Protein AF-A0A072NQI8-F1 (afdb_monomer_lite)

pLDDT: mean 81.44, std 17.11, range [42.38, 97.38]

Radius of gyration: 20.58 Å; chains: 1; bounding box: 38×32×71 Å

Sequence (123 aa):
MDPAQYLALRVPPSALGMSEGEHAGLVDALLDEAATLSESETAQRWWALGELHHLEYLRLRHELSAGSGAEGSFSRSEISARMAAAKDDRDTARAEFTRLTTPTPQPSKATRGSGSVGIVFEG

Structure (mmCIF, N/CA/C/O backbone):
data_AF-A0A072NQI8-F1
#
_entry.id   AF-A0A072NQI8-F1
#
loop_
_atom_site.group_PDB
_atom_site.id
_atom_site.type_symbol
_atom_site.label_atom_id
_atom_site.label_alt_id
_atom_site.label_comp_id
_atom_site.label_asym_id
_atom_site.label_entity_id
_atom_site.label_seq_id
_atom_site.pdbx_PDB_ins_code
_atom_site.Cartn_x
_atom_site.Cartn_y
_atom_site.Cartn_z
_atom_site.occupancy
_atom_site.B_iso_or_equiv
_atom_site.auth_seq_id
_atom_site.auth_comp_id
_atom_site.auth_asym_id
_atom_site.auth_atom_id
_atom_site.pdbx_PDB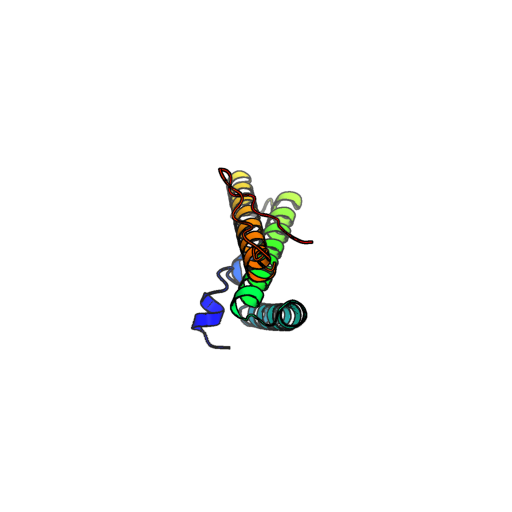_model_num
ATOM 1 N N . MET A 1 1 ? -16.670 -4.783 -4.389 1.00 64.44 1 MET A N 1
ATOM 2 C CA . MET A 1 1 ? -16.094 -3.505 -3.923 1.00 64.44 1 MET A CA 1
ATOM 3 C C . MET A 1 1 ? -16.584 -2.371 -4.807 1.00 64.44 1 MET A C 1
ATOM 5 O O . MET A 1 1 ? -16.799 -2.617 -5.987 1.00 64.44 1 MET A O 1
ATOM 9 N N . ASP A 1 2 ? -16.778 -1.166 -4.274 1.00 76.06 2 ASP A N 1
ATOM 10 C CA . ASP A 1 2 ? -17.105 0.011 -5.096 1.00 76.06 2 ASP A CA 1
ATOM 11 C C . ASP A 1 2 ? -15.844 0.494 -5.861 1.00 76.06 2 ASP A C 1
ATOM 13 O O . ASP A 1 2 ? -14.768 0.540 -5.258 1.00 76.06 2 ASP A O 1
ATOM 17 N N . PRO A 1 3 ? -15.927 0.875 -7.151 1.00 70.12 3 PRO A N 1
ATOM 18 C CA . PRO A 1 3 ? -14.808 1.460 -7.900 1.00 70.12 3 PRO A CA 1
ATOM 19 C C . PRO A 1 3 ? -14.098 2.631 -7.196 1.00 70.12 3 PRO A C 1
ATOM 21 O O . PRO A 1 3 ? -12.878 2.753 -7.277 1.00 70.12 3 PRO A O 1
ATOM 24 N N . ALA A 1 4 ? -14.826 3.476 -6.463 1.00 75.25 4 ALA A N 1
ATOM 25 C CA . ALA A 1 4 ? -14.256 4.572 -5.681 1.00 75.25 4 ALA A CA 1
ATOM 26 C C . ALA A 1 4 ? -13.409 4.071 -4.499 1.00 75.25 4 ALA A C 1
ATOM 28 O O . ALA A 1 4 ? -12.419 4.704 -4.136 1.00 75.25 4 ALA A O 1
ATOM 29 N N . GLN A 1 5 ? -13.769 2.922 -3.918 1.00 68.69 5 GLN A N 1
ATOM 30 C CA . GLN A 1 5 ? -12.981 2.273 -2.866 1.00 68.6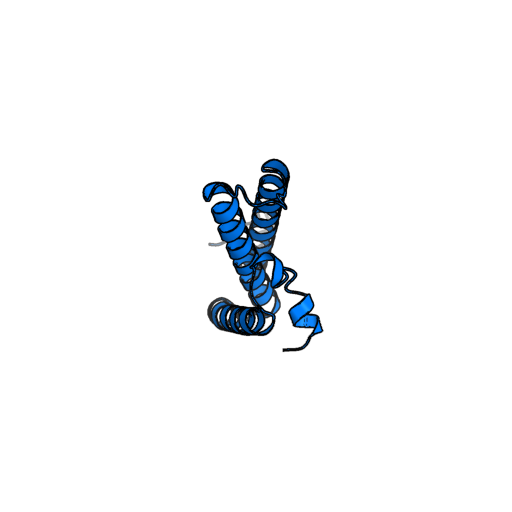9 5 GLN A CA 1
ATOM 31 C C . GLN A 1 5 ? -11.711 1.636 -3.438 1.00 68.69 5 GLN A C 1
ATOM 33 O O . GLN A 1 5 ? -10.666 1.700 -2.799 1.00 68.69 5 GLN A O 1
ATOM 38 N N . TYR A 1 6 ? -11.771 1.113 -4.664 1.00 68.94 6 TYR A N 1
ATOM 39 C CA . TYR A 1 6 ? -10.588 0.657 -5.399 1.00 68.94 6 TYR A CA 1
ATOM 40 C C . TYR A 1 6 ? -9.621 1.800 -5.696 1.00 68.94 6 TYR A C 1
ATOM 42 O O . TYR A 1 6 ? -8.431 1.694 -5.432 1.00 68.94 6 TYR A O 1
ATOM 50 N N . LEU A 1 7 ? -10.139 2.931 -6.177 1.00 67.81 7 LEU A N 1
ATOM 51 C CA . LEU A 1 7 ? -9.337 4.130 -6.434 1.00 67.81 7 LEU A CA 1
ATOM 52 C C . LEU A 1 7 ? -8.709 4.716 -5.161 1.00 67.81 7 LEU A C 1
ATOM 54 O O . LEU A 1 7 ? -7.713 5.438 -5.237 1.00 67.81 7 LEU A O 1
ATOM 58 N N . ALA A 1 8 ? -9.277 4.426 -3.987 1.00 70.25 8 ALA A N 1
ATOM 59 C CA . ALA A 1 8 ? -8.684 4.816 -2.713 1.00 70.25 8 ALA A CA 1
ATOM 60 C C . ALA A 1 8 ? -7.396 4.029 -2.399 1.00 70.25 8 ALA A C 1
ATOM 62 O O . ALA A 1 8 ? -6.553 4.536 -1.658 1.00 70.25 8 ALA A O 1
ATOM 63 N N . LEU A 1 9 ? -7.203 2.846 -2.995 1.00 76.06 9 LEU A N 1
ATOM 64 C CA . LEU A 1 9 ? -5.952 2.089 -2.956 1.00 76.06 9 LEU A CA 1
ATOM 65 C C . LEU A 1 9 ? -5.045 2.580 -4.089 1.00 76.06 9 LEU A C 1
ATOM 67 O O . LEU A 1 9 ? -5.036 2.066 -5.200 1.00 76.06 9 LEU A O 1
ATOM 71 N N . ARG A 1 10 ? -4.324 3.665 -3.807 1.00 73.00 10 ARG A N 1
ATOM 72 C CA . ARG A 1 10 ? -3.693 4.540 -4.808 1.00 73.00 10 ARG A CA 1
ATOM 73 C C . ARG A 1 10 ? -2.491 3.967 -5.564 1.00 73.00 10 ARG A C 1
ATOM 75 O O . ARG A 1 10 ? -1.915 4.694 -6.371 1.00 73.00 10 ARG A O 1
ATOM 82 N N . VAL A 1 11 ? -2.098 2.718 -5.331 1.00 89.81 11 VAL A N 1
ATOM 83 C CA . VAL A 1 11 ? -1.010 2.087 -6.090 1.00 89.81 11 VAL A CA 1
ATOM 84 C C . VAL A 1 11 ? -1.590 1.554 -7.399 1.00 89.81 11 VAL A C 1
ATOM 86 O O . VAL A 1 11 ? -2.412 0.644 -7.360 1.00 89.81 11 VAL A O 1
ATOM 89 N N . PRO A 1 12 ? -1.221 2.106 -8.567 1.00 89.75 12 PRO A N 1
ATOM 90 C CA . PRO A 1 12 ? -1.797 1.652 -9.822 1.00 89.75 12 PRO A CA 1
ATOM 91 C C . PRO A 1 12 ? -1.229 0.281 -10.230 1.00 89.75 12 PRO A C 1
ATOM 93 O O . PRO A 1 12 ? -0.054 -0.001 -9.972 1.00 89.75 12 PRO A O 1
ATOM 96 N N . PRO A 1 13 ? -1.991 -0.537 -10.980 1.00 90.81 13 PRO A N 1
ATOM 97 C CA . PRO A 1 13 ? -1.535 -1.839 -11.481 1.00 90.81 13 PRO A CA 1
ATOM 98 C C . PRO A 1 13 ? -0.222 -1.742 -12.266 1.00 90.81 13 PRO A C 1
ATOM 100 O O . PRO A 1 13 ? 0.655 -2.594 -12.136 1.00 90.81 13 PRO A O 1
ATOM 103 N N . SER A 1 14 ? -0.034 -0.657 -13.023 1.00 89.56 14 SER A N 1
ATOM 104 C CA . SER A 1 14 ? 1.188 -0.391 -13.788 1.00 89.56 14 SER A CA 1
ATOM 105 C C . SER A 1 14 ? 2.428 -0.181 -12.914 1.00 89.56 14 SER A C 1
ATOM 107 O O . SER A 1 14 ? 3.523 -0.553 -13.333 1.00 89.56 14 SER A O 1
ATOM 109 N N . ALA A 1 15 ? 2.279 0.351 -11.696 1.00 88.62 15 ALA A N 1
ATOM 110 C CA . ALA A 1 15 ? 3.381 0.473 -10.742 1.00 88.62 15 ALA A CA 1
ATOM 111 C C . ALA A 1 15 ? 3.824 -0.890 -10.199 1.00 88.62 15 ALA A C 1
ATOM 113 O O . ALA A 1 15 ? 4.989 -1.060 -9.856 1.00 88.62 15 ALA A O 1
ATOM 114 N N . LEU A 1 16 ? 2.926 -1.877 -10.189 1.00 91.44 16 LEU A N 1
ATOM 115 C CA . LEU A 1 16 ? 3.235 -3.271 -9.864 1.00 91.44 16 LEU A CA 1
ATOM 116 C C . LEU A 1 16 ? 3.592 -4.093 -11.117 1.00 91.44 16 LEU A C 1
ATOM 118 O O . LEU A 1 16 ? 4.116 -5.202 -11.008 1.00 91.44 16 LEU A O 1
ATOM 122 N N . GLY A 1 17 ? 3.378 -3.522 -12.309 1.00 90.69 17 GLY A N 1
ATOM 123 C CA . GLY A 1 17 ? 3.388 -4.181 -13.619 1.00 90.69 17 GLY A CA 1
ATOM 124 C C . GLY A 1 17 ? 2.499 -5.413 -13.669 1.00 90.69 17 GLY A C 1
ATOM 125 O O . GLY A 1 17 ? 2.912 -6.457 -14.165 1.00 90.69 17 GLY A O 1
ATOM 126 N N . MET A 1 18 ? 1.297 -5.250 -13.131 1.00 92.44 18 MET A N 1
ATOM 127 C CA . MET A 1 18 ? 0.191 -6.193 -13.190 1.00 92.44 18 MET A CA 1
ATOM 128 C C . MET A 1 18 ? -0.843 -5.702 -14.205 1.00 92.44 18 MET A C 1
ATOM 130 O O . MET A 1 18 ? -0.926 -4.508 -14.505 1.00 92.44 18 MET A O 1
ATOM 134 N N . SER A 1 19 ? -1.654 -6.618 -14.723 1.00 93.44 19 SER A N 1
ATOM 135 C CA . SER A 1 19 ? -2.907 -6.262 -15.391 1.00 93.44 19 SER A CA 1
ATOM 136 C C . SER A 1 19 ? -3.958 -5.785 -14.379 1.00 93.44 19 SER A C 1
ATOM 138 O O . SER A 1 19 ? -3.862 -6.063 -13.184 1.00 93.44 19 SER A O 1
ATOM 140 N N . GLU A 1 20 ? -5.005 -5.109 -14.860 1.00 89.81 20 GLU A N 1
ATOM 141 C CA . GLU A 1 20 ? -6.143 -4.684 -14.025 1.00 89.81 20 GLU A CA 1
ATOM 142 C C . GLU A 1 20 ? -6.797 -5.864 -13.283 1.00 89.81 20 GLU A C 1
ATOM 144 O O . GLU A 1 20 ? -7.163 -5.742 -12.119 1.00 89.81 20 GLU A O 1
ATOM 149 N N . GLY A 1 21 ? -6.910 -7.030 -13.933 1.00 91.62 21 GLY A N 1
ATOM 150 C CA . GLY A 1 21 ? -7.517 -8.221 -13.331 1.00 91.62 21 GLY A CA 1
ATOM 151 C C . GLY A 1 21 ? -6.652 -8.861 -12.242 1.00 91.62 21 GLY A C 1
ATOM 152 O O . GLY A 1 21 ? -7.171 -9.254 -11.201 1.00 91.62 21 GLY A O 1
ATOM 153 N N . GLU A 1 22 ? -5.335 -8.936 -12.454 1.00 94.12 22 GLU A N 1
ATOM 154 C CA . GLU A 1 22 ? -4.392 -9.434 -11.440 1.00 94.12 22 GLU A CA 1
ATOM 155 C C . GLU A 1 22 ? -4.317 -8.493 -10.241 1.00 94.12 22 GLU A C 1
ATOM 157 O O . GLU A 1 22 ? -4.338 -8.943 -9.098 1.00 94.12 22 GLU A O 1
ATOM 162 N N . HIS A 1 23 ? -4.279 -7.187 -10.504 1.00 93.50 23 HIS A N 1
ATOM 163 C CA . HIS A 1 23 ? -4.321 -6.175 -9.461 1.00 93.50 23 HIS A CA 1
ATOM 164 C C . HIS A 1 23 ? -5.613 -6.259 -8.654 1.00 93.50 23 HIS A C 1
ATOM 166 O O . HIS A 1 23 ? -5.568 -6.173 -7.430 1.00 93.50 23 HIS A O 1
ATOM 172 N N . ALA A 1 24 ? -6.748 -6.495 -9.317 1.00 90.81 24 ALA A N 1
ATOM 173 C CA . ALA A 1 24 ? -8.005 -6.668 -8.616 1.00 90.81 24 ALA A CA 1
ATOM 174 C C . ALA A 1 24 ? -8.000 -7.910 -7.705 1.00 90.81 24 ALA A C 1
ATOM 176 O O . ALA A 1 24 ? -8.304 -7.833 -6.517 1.00 90.81 24 ALA A O 1
ATOM 177 N N . GLY A 1 25 ? -7.550 -9.054 -8.226 1.00 93.50 25 GLY A N 1
ATOM 178 C CA . GLY A 1 25 ? -7.413 -10.264 -7.412 1.00 93.50 25 GLY A CA 1
ATOM 179 C C . GLY A 1 25 ? -6.471 -10.083 -6.215 1.00 93.50 25 GLY A C 1
ATOM 180 O O . GLY A 1 25 ? -6.753 -10.584 -5.129 1.00 93.50 25 GLY A O 1
ATOM 181 N N . LEU A 1 26 ? -5.375 -9.337 -6.390 1.00 94.69 26 LEU A N 1
ATOM 182 C CA . LEU A 1 26 ? -4.446 -9.006 -5.310 1.00 94.69 26 LEU A CA 1
ATOM 183 C C . LEU A 1 26 ? -5.096 -8.123 -4.241 1.00 94.69 26 LEU A C 1
ATOM 185 O O . LEU A 1 26 ? -4.956 -8.403 -3.055 1.00 94.69 26 LEU A O 1
ATOM 189 N N . VAL A 1 27 ? -5.775 -7.051 -4.648 1.00 93.12 27 VAL A N 1
ATOM 190 C CA . VAL A 1 27 ? -6.437 -6.125 -3.721 1.00 93.12 27 V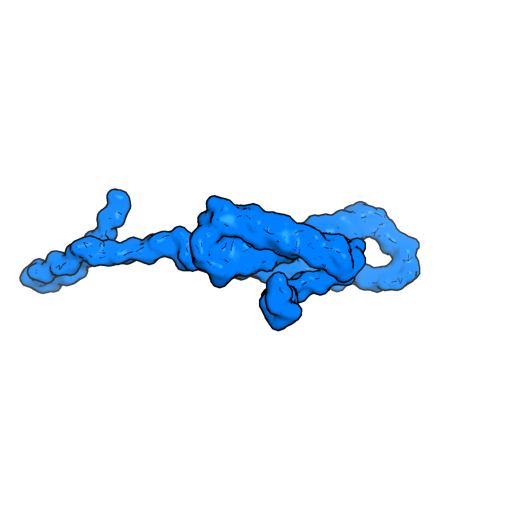AL A CA 1
ATOM 191 C C . VAL A 1 27 ? -7.490 -6.850 -2.888 1.00 93.12 27 VAL A C 1
ATOM 193 O O . VAL A 1 27 ? -7.527 -6.663 -1.672 1.00 93.12 27 VAL A O 1
ATOM 196 N N . ASP A 1 28 ? -8.302 -7.700 -3.519 1.00 93.50 28 ASP A N 1
ATOM 197 C CA . ASP A 1 28 ? -9.313 -8.489 -2.817 1.00 93.50 28 ASP A CA 1
ATOM 198 C C . ASP A 1 28 ? -8.650 -9.423 -1.786 1.00 93.50 28 ASP A C 1
ATOM 200 O O . ASP A 1 28 ? -9.041 -9.425 -0.620 1.00 93.50 28 ASP A O 1
ATOM 204 N N . ALA A 1 29 ? -7.571 -10.118 -2.166 1.00 95.44 29 ALA A N 1
ATOM 205 C CA . ALA A 1 29 ? -6.825 -10.989 -1.255 1.00 95.44 29 ALA A CA 1
ATOM 206 C C . ALA A 1 29 ? -6.195 -10.232 -0.070 1.00 95.44 29 ALA A C 1
ATOM 208 O O . ALA A 1 29 ? -6.239 -10.710 1.064 1.00 95.44 29 ALA A O 1
ATOM 209 N N . LEU A 1 30 ? -5.632 -9.043 -0.308 1.00 95.44 30 LEU A N 1
ATOM 210 C CA . LEU A 1 30 ? -5.066 -8.211 0.756 1.00 95.44 30 LEU A CA 1
ATOM 211 C C . LEU A 1 30 ? -6.144 -7.733 1.730 1.00 95.44 30 LEU A C 1
ATOM 213 O O . LEU A 1 30 ? -5.904 -7.661 2.930 1.00 95.44 30 LEU A O 1
ATOM 217 N N . LEU A 1 31 ? -7.336 -7.399 1.244 1.00 93.56 31 LEU A N 1
ATOM 218 C CA . LEU A 1 31 ? -8.425 -6.962 2.115 1.00 93.56 31 LEU A CA 1
ATOM 219 C C . LEU A 1 31 ? -9.030 -8.120 2.912 1.00 93.56 31 LEU A C 1
ATOM 221 O O . LEU A 1 31 ? -9.349 -7.926 4.086 1.00 93.56 31 LEU A O 1
ATOM 225 N N . ASP A 1 32 ? -9.106 -9.317 2.327 1.00 95.38 32 ASP A N 1
ATOM 226 C CA . ASP A 1 32 ? -9.473 -10.539 3.048 1.00 95.38 32 ASP A CA 1
ATOM 227 C C . ASP A 1 32 ? -8.474 -10.842 4.176 1.00 95.38 32 ASP A C 1
ATOM 229 O O . ASP A 1 32 ? -8.873 -11.140 5.303 1.00 95.38 32 ASP A O 1
ATOM 233 N N . GLU A 1 33 ? -7.171 -10.707 3.914 1.00 96.12 33 GLU A N 1
ATOM 234 C CA . GLU A 1 33 ? -6.145 -10.849 4.949 1.00 96.12 33 GLU A CA 1
ATOM 235 C C . GLU A 1 33 ? -6.272 -9.754 6.015 1.00 96.12 33 GLU A C 1
ATOM 237 O O . GLU A 1 33 ? -6.278 -10.046 7.214 1.00 96.12 33 GLU A O 1
ATOM 242 N N . ALA A 1 34 ? -6.463 -8.499 5.605 1.00 93.56 34 ALA A N 1
ATOM 243 C CA . ALA A 1 34 ? -6.625 -7.374 6.516 1.00 93.56 34 ALA A CA 1
ATOM 244 C C . ALA A 1 34 ? -7.827 -7.549 7.458 1.00 93.56 34 ALA A C 1
ATOM 246 O O . ALA A 1 34 ? -7.763 -7.146 8.624 1.00 93.56 34 ALA A O 1
ATOM 247 N N . ALA A 1 35 ? -8.905 -8.178 6.981 1.00 94.56 35 ALA A N 1
ATOM 248 C CA . ALA A 1 35 ? -10.083 -8.488 7.786 1.00 94.56 35 ALA A CA 1
ATOM 249 C C . ALA A 1 35 ? -9.779 -9.445 8.950 1.00 94.56 35 ALA A C 1
ATOM 251 O O . ALA A 1 35 ? -10.464 -9.402 9.970 1.00 94.56 35 ALA A O 1
ATOM 252 N N . THR A 1 36 ? -8.718 -10.253 8.851 1.00 95.56 36 THR A N 1
ATOM 253 C CA . THR A 1 36 ? -8.240 -11.089 9.967 1.00 95.56 36 THR A CA 1
ATOM 254 C C . THR A 1 36 ? -7.477 -10.294 11.033 1.00 95.56 36 THR A C 1
ATOM 256 O O . THR A 1 36 ? -7.321 -10.766 12.159 1.00 95.56 36 THR A O 1
ATOM 259 N N . LEU A 1 37 ? -7.013 -9.085 10.700 1.00 92.88 37 LEU A N 1
ATOM 260 C CA . LEU A 1 37 ? -6.172 -8.246 11.558 1.00 92.88 37 LEU A CA 1
ATOM 261 C C . LEU A 1 37 ? -6.958 -7.152 12.290 1.00 92.88 37 LEU A C 1
ATOM 263 O O . LEU A 1 37 ? -6.531 -6.689 13.349 1.00 92.88 37 LEU A O 1
ATOM 267 N N . SER A 1 38 ? -8.073 -6.686 11.727 1.00 92.75 38 SER A N 1
ATOM 268 C CA . SER A 1 38 ? -8.890 -5.621 12.312 1.00 92.75 38 SER A CA 1
ATOM 269 C C . SER A 1 38 ? -10.333 -5.694 11.828 1.00 92.75 38 SER A C 1
ATOM 271 O O . SER 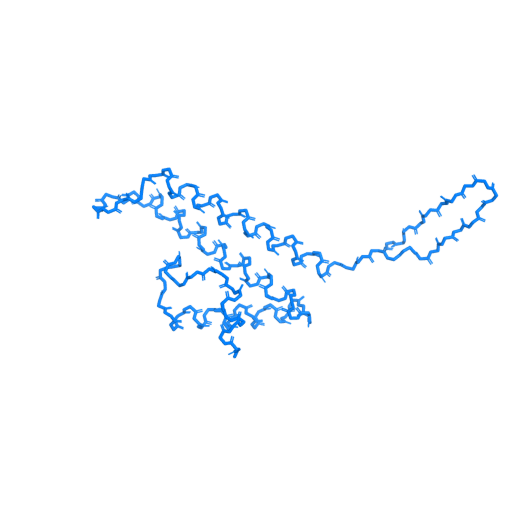A 1 38 ? -10.572 -5.955 10.657 1.00 92.75 38 SER A O 1
ATOM 273 N N . GLU A 1 39 ? -11.293 -5.359 12.693 1.00 91.88 39 GLU A N 1
ATOM 274 C CA . GLU A 1 39 ? -12.703 -5.171 12.310 1.00 91.88 39 GLU A CA 1
ATOM 275 C C . GLU A 1 39 ? -12.973 -3.787 11.684 1.00 91.88 39 GLU A C 1
ATOM 277 O O . GLU A 1 39 ? -14.037 -3.545 11.119 1.00 91.88 39 GLU A O 1
ATOM 282 N N . SER A 1 40 ? -12.023 -2.850 11.781 1.00 92.19 40 SER A N 1
ATOM 283 C CA . SER A 1 40 ? -12.161 -1.506 11.215 1.00 92.19 40 SER A CA 1
ATOM 284 C C . SER A 1 40 ? -11.842 -1.519 9.724 1.00 92.19 40 SER A C 1
ATOM 286 O O . SER A 1 40 ? -10.675 -1.616 9.345 1.00 92.19 40 SER A O 1
ATOM 288 N N . GLU A 1 41 ? -12.851 -1.322 8.870 1.00 91.06 41 GLU A N 1
ATOM 289 C CA . GLU A 1 41 ? -12.655 -1.230 7.412 1.00 91.06 41 GLU A CA 1
ATOM 290 C C . GLU A 1 41 ? -11.614 -0.172 7.018 1.00 91.06 41 GLU A C 1
ATOM 292 O O . GLU A 1 41 ? -10.862 -0.329 6.059 1.00 91.06 41 GLU A O 1
ATOM 297 N N . THR A 1 42 ? -11.550 0.938 7.755 1.00 91.19 42 THR A N 1
ATOM 298 C CA . THR A 1 42 ? -10.552 1.982 7.506 1.00 91.19 42 THR A CA 1
ATOM 299 C C . THR A 1 42 ? -9.147 1.482 7.830 1.00 91.19 42 THR A C 1
ATOM 301 O O . THR A 1 42 ? -8.229 1.729 7.053 1.00 91.19 42 THR A O 1
ATOM 304 N N . ALA A 1 43 ? -8.968 0.749 8.933 1.00 92.88 43 ALA A N 1
ATOM 305 C CA . ALA A 1 43 ? -7.678 0.152 9.270 1.00 92.88 43 ALA A CA 1
ATOM 306 C C . ALA A 1 43 ? -7.274 -0.908 8.237 1.00 92.88 43 ALA A C 1
ATOM 308 O O . ALA A 1 43 ? -6.138 -0.900 7.772 1.00 92.88 43 ALA A O 1
ATOM 309 N N . GLN A 1 44 ? -8.215 -1.756 7.815 1.00 94.19 44 GLN A N 1
ATOM 310 C CA . GLN A 1 44 ? -7.984 -2.772 6.788 1.00 94.19 44 GLN A CA 1
ATOM 311 C C . GLN A 1 44 ? -7.450 -2.158 5.486 1.00 94.19 44 GLN A C 1
ATOM 313 O O . GLN A 1 44 ? -6.455 -2.623 4.935 1.00 94.19 44 GLN A O 1
ATOM 318 N N . ARG A 1 45 ? -8.059 -1.054 5.032 1.00 93.75 45 ARG A N 1
ATOM 319 C CA . ARG A 1 45 ? -7.611 -0.321 3.836 1.00 93.75 45 ARG A CA 1
ATOM 320 C C . ARG A 1 45 ? -6.201 0.241 3.993 1.00 93.75 45 ARG A C 1
ATOM 322 O O . ARG A 1 45 ? -5.416 0.154 3.057 1.00 93.75 45 ARG A O 1
ATOM 329 N N . TRP A 1 46 ? -5.865 0.796 5.158 1.00 94.75 46 TRP A N 1
ATOM 330 C CA . TRP A 1 46 ? -4.512 1.296 5.424 1.00 94.75 46 TRP A CA 1
ATOM 331 C C . TRP A 1 46 ? -3.471 0.180 5.469 1.00 94.75 46 TRP A C 1
ATOM 333 O O . TRP A 1 46 ? -2.367 0.361 4.962 1.00 94.75 46 TRP A O 1
ATOM 343 N N . TRP A 1 47 ? -3.826 -0.985 6.011 1.00 95.5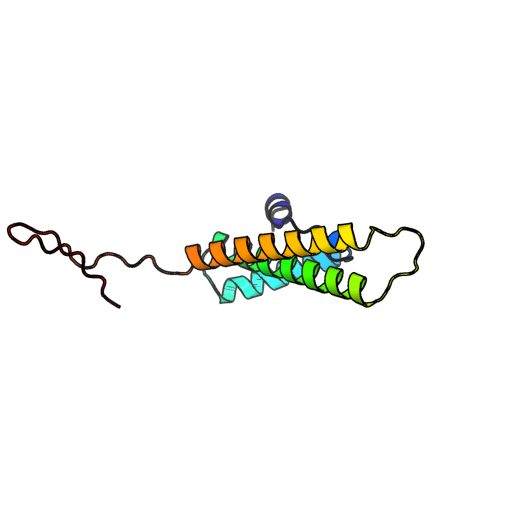6 47 TRP A N 1
ATOM 344 C CA . TRP A 1 47 ? -2.962 -2.160 5.957 1.00 95.56 47 TRP A CA 1
ATOM 345 C C . TRP A 1 47 ? -2.719 -2.604 4.510 1.00 95.56 47 TRP A C 1
ATOM 347 O O . TRP A 1 47 ? -1.569 -2.675 4.079 1.00 95.56 47 TRP A O 1
ATOM 357 N N . ALA A 1 48 ? -3.791 -2.793 3.733 1.00 95.75 48 ALA A N 1
ATOM 358 C CA . ALA A 1 48 ? -3.701 -3.219 2.337 1.00 95.75 48 ALA A CA 1
ATOM 359 C C . ALA A 1 48 ? -2.905 -2.217 1.485 1.00 95.75 48 ALA A C 1
ATOM 361 O O . ALA A 1 48 ? -2.063 -2.610 0.682 1.00 95.75 48 ALA A O 1
ATOM 362 N N . LEU A 1 49 ? -3.105 -0.914 1.705 1.00 95.12 49 LEU A N 1
ATOM 363 C CA . LEU A 1 49 ? -2.331 0.136 1.044 1.00 95.12 49 LEU A CA 1
ATOM 364 C C . LEU A 1 49 ? -0.832 0.036 1.368 1.00 95.12 49 LEU A C 1
ATOM 366 O O . LEU A 1 49 ? 0.002 0.176 0.474 1.00 95.12 49 LEU A O 1
ATOM 370 N N . GLY A 1 50 ? -0.483 -0.244 2.626 1.00 95.81 50 GLY A N 1
ATOM 371 C CA . GLY A 1 50 ? 0.903 -0.469 3.038 1.00 95.81 50 GLY A CA 1
ATOM 372 C C . GLY A 1 50 ? 1.554 -1.653 2.319 1.00 95.81 50 GLY A C 1
ATOM 373 O O . GLY A 1 50 ? 2.702 -1.545 1.880 1.00 95.81 50 GLY A O 1
ATOM 374 N N . GLU A 1 51 ? 0.818 -2.749 2.139 1.00 97.38 51 GLU A N 1
ATOM 375 C CA . GLU A 1 51 ? 1.301 -3.923 1.405 1.00 97.38 51 GLU A CA 1
ATOM 376 C C . GLU A 1 51 ? 1.451 -3.652 -0.097 1.00 97.38 51 GLU A C 1
ATOM 378 O O . GLU A 1 51 ? 2.473 -4.006 -0.687 1.00 97.38 51 GLU A O 1
ATOM 383 N N . LEU A 1 52 ? 0.519 -2.924 -0.716 1.00 96.88 52 LEU A N 1
ATOM 384 C CA . LEU A 1 52 ? 0.652 -2.512 -2.118 1.00 96.88 52 LEU A CA 1
ATOM 385 C C . LEU A 1 52 ? 1.911 -1.658 -2.347 1.00 96.88 52 LEU A C 1
ATOM 387 O O . LEU A 1 52 ? 2.679 -1.918 -3.276 1.00 96.88 52 LEU A O 1
ATOM 391 N N . HIS A 1 53 ? 2.182 -0.684 -1.474 1.00 96.69 53 HIS A N 1
ATOM 392 C CA . HIS A 1 53 ? 3.409 0.117 -1.552 1.00 96.69 53 HIS A CA 1
ATOM 393 C C . HIS A 1 53 ? 4.671 -0.708 -1.262 1.00 96.69 53 HIS A C 1
ATOM 395 O O . HIS A 1 53 ? 5.736 -0.446 -1.828 1.00 96.69 53 HIS A O 1
ATOM 401 N N . HIS A 1 54 ? 4.573 -1.743 -0.420 1.00 97.19 54 HIS A N 1
ATOM 402 C CA . HIS A 1 54 ? 5.673 -2.681 -0.220 1.00 97.19 54 HIS A CA 1
ATOM 403 C C . HIS A 1 54 ? 6.002 -3.454 -1.502 1.00 97.19 54 HIS A C 1
ATOM 405 O O . HIS A 1 54 ? 7.178 -3.596 -1.846 1.00 97.19 54 HIS A O 1
ATOM 411 N N . LEU A 1 55 ? 4.984 -3.905 -2.233 1.00 96.38 55 LEU A N 1
ATOM 412 C CA . LEU A 1 55 ? 5.156 -4.594 -3.510 1.00 96.38 55 LEU A CA 1
ATOM 413 C C . LEU A 1 55 ? 5.758 -3.673 -4.578 1.00 96.38 55 LEU A C 1
ATOM 415 O O . LEU A 1 55 ? 6.698 -4.087 -5.262 1.00 96.38 55 LEU A O 1
ATOM 419 N N . GLU A 1 56 ? 5.306 -2.416 -4.673 1.00 95.25 56 GLU A N 1
ATOM 420 C CA . GLU A 1 56 ? 5.929 -1.421 -5.561 1.00 95.25 56 GLU A CA 1
ATOM 421 C C . GLU A 1 56 ? 7.412 -1.232 -5.205 1.00 95.25 56 GLU A C 1
ATOM 423 O O . GLU A 1 56 ? 8.279 -1.313 -6.078 1.00 95.25 56 GLU A O 1
ATOM 428 N N . TYR A 1 57 ? 7.732 -1.068 -3.917 1.00 95.88 57 TYR A N 1
ATOM 429 C CA . TYR A 1 57 ? 9.114 -0.962 -3.446 1.00 95.88 57 TYR A CA 1
ATOM 430 C C . TYR A 1 57 ? 9.960 -2.174 -3.863 1.00 95.88 57 TYR A C 1
ATOM 432 O O . TYR A 1 57 ? 11.073 -2.015 -4.373 1.00 95.88 57 TYR A O 1
ATOM 440 N N . LEU A 1 58 ? 9.453 -3.395 -3.662 1.00 94.56 58 LEU A N 1
ATOM 441 C CA . LEU A 1 58 ? 10.175 -4.621 -4.006 1.00 94.56 58 LEU A CA 1
ATOM 442 C C . LEU A 1 58 ? 10.422 -4.733 -5.510 1.00 94.56 58 LEU A C 1
ATOM 444 O O . LEU A 1 58 ? 11.521 -5.130 -5.914 1.00 94.56 58 LEU A O 1
ATOM 448 N N . ARG A 1 59 ? 9.439 -4.346 -6.325 1.00 92.25 59 ARG A N 1
ATOM 449 C CA . ARG A 1 59 ? 9.557 -4.299 -7.780 1.00 92.25 59 ARG A CA 1
ATOM 450 C C . ARG A 1 59 ? 10.607 -3.279 -8.221 1.00 92.25 59 ARG A C 1
ATOM 452 O O . ARG A 1 59 ? 11.521 -3.643 -8.956 1.00 92.25 59 ARG A O 1
ATOM 459 N N . LEU A 1 60 ? 10.533 -2.039 -7.736 1.00 91.44 60 LEU A N 1
ATOM 460 C CA . LEU A 1 60 ? 11.502 -0.982 -8.061 1.00 91.44 60 LEU A CA 1
ATOM 461 C C . LEU A 1 60 ? 12.924 -1.375 -7.640 1.00 91.44 60 LEU A C 1
ATOM 463 O O . LEU A 1 60 ? 13.886 -1.171 -8.382 1.00 91.44 60 LEU A O 1
ATOM 467 N N . ARG A 1 61 ? 13.068 -2.009 -6.471 1.00 91.06 61 ARG A N 1
ATOM 468 C CA . ARG A 1 61 ? 14.345 -2.564 -6.006 1.00 91.06 61 ARG A CA 1
ATOM 469 C C . ARG A 1 61 ? 14.871 -3.639 -6.959 1.00 91.06 61 ARG A C 1
ATOM 471 O O . ARG A 1 61 ? 16.070 -3.663 -7.240 1.00 91.06 61 ARG A O 1
ATOM 478 N N . HIS A 1 62 ? 13.997 -4.514 -7.457 1.00 88.12 62 HIS A N 1
ATOM 479 C CA . HIS A 1 62 ? 14.366 -5.527 -8.442 1.00 88.12 62 HIS A CA 1
ATOM 480 C C . HIS A 1 62 ? 14.819 -4.882 -9.760 1.00 88.12 62 HIS A C 1
ATOM 482 O O . HIS A 1 62 ? 15.906 -5.205 -10.234 1.00 88.12 62 HIS A O 1
ATOM 488 N N . GLU A 1 63 ? 14.067 -3.917 -10.296 1.00 84.94 63 GLU A N 1
ATOM 489 C CA . GLU A 1 63 ? 14.432 -3.156 -11.504 1.00 84.94 63 GLU A CA 1
ATOM 490 C C . GLU A 1 63 ? 15.800 -2.465 -11.363 1.00 84.94 63 GLU A C 1
ATOM 492 O O . GLU A 1 63 ? 16.634 -2.533 -12.268 1.00 84.94 63 GLU A O 1
ATOM 497 N N . LEU A 1 64 ? 16.078 -1.876 -10.195 1.00 82.50 64 LEU A N 1
ATOM 498 C CA . LEU A 1 64 ? 17.365 -1.251 -9.883 1.00 82.50 64 LEU A CA 1
ATOM 499 C C . LEU A 1 64 ? 18.524 -2.264 -9.832 1.00 82.50 64 LEU A C 1
ATOM 501 O O . LEU A 1 64 ? 19.650 -1.941 -10.223 1.00 82.50 64 LEU A O 1
ATOM 505 N N . SER A 1 65 ? 18.260 -3.473 -9.325 1.00 80.81 65 SER A N 1
ATOM 506 C CA . SER A 1 65 ? 19.251 -4.548 -9.181 1.00 80.81 65 SER A CA 1
ATOM 507 C C . SER A 1 65 ? 19.523 -5.307 -10.481 1.00 80.81 65 SER A C 1
ATOM 509 O O . SER A 1 65 ? 20.653 -5.730 -10.709 1.00 80.81 65 SER A O 1
ATOM 511 N N . ALA A 1 66 ? 18.515 -5.435 -11.348 1.00 74.88 66 ALA A N 1
ATOM 512 C CA . ALA A 1 66 ? 18.586 -6.189 -12.595 1.00 74.88 66 ALA A CA 1
ATOM 513 C C . ALA A 1 66 ? 19.389 -5.475 -13.696 1.00 74.88 66 ALA A C 1
ATOM 515 O O . ALA A 1 66 ? 19.643 -6.072 -14.737 1.00 74.88 66 ALA A O 1
ATOM 516 N N . GLY A 1 67 ? 19.805 -4.218 -13.476 1.00 62.84 67 GLY A N 1
ATOM 517 C CA . GLY A 1 67 ? 20.677 -3.490 -14.397 1.00 62.84 67 GLY A CA 1
ATOM 518 C C . GLY A 1 67 ? 20.076 -3.387 -15.797 1.00 62.84 67 GLY A C 1
ATOM 519 O O . GLY A 1 67 ? 20.664 -3.877 -16.756 1.00 62.84 67 GLY A O 1
ATOM 520 N N . SER A 1 68 ? 18.887 -2.793 -15.926 1.00 53.56 68 SER A N 1
ATOM 521 C CA . SER A 1 68 ? 18.221 -2.688 -17.226 1.00 53.56 68 SER A CA 1
ATOM 522 C C . SER A 1 68 ? 18.983 -1.753 -18.172 1.00 53.56 68 SER A C 1
ATOM 524 O O . SER A 1 68 ? 18.870 -0.531 -18.099 1.00 53.56 68 SER A O 1
ATOM 526 N N . GLY A 1 69 ? 19.750 -2.357 -19.079 1.00 51.34 69 GLY A N 1
ATOM 527 C CA . GLY A 1 69 ? 20.214 -1.773 -20.335 1.00 51.34 69 GLY A CA 1
ATOM 528 C C . GLY A 1 69 ? 19.135 -1.794 -21.424 1.00 51.34 69 GLY A C 1
ATOM 529 O O . GLY A 1 69 ? 19.456 -2.058 -22.578 1.00 51.34 69 GLY A O 1
ATOM 530 N N . ALA A 1 70 ? 17.864 -1.573 -21.073 1.00 48.56 70 ALA A N 1
ATOM 531 C CA . ALA A 1 70 ? 16.781 -1.446 -22.041 1.00 48.56 70 ALA A CA 1
ATOM 532 C C . ALA A 1 70 ? 16.515 0.035 -22.344 1.00 48.56 70 ALA A C 1
ATOM 534 O O . ALA A 1 70 ? 16.294 0.847 -21.442 1.00 48.56 70 ALA A O 1
ATOM 535 N N . GLU A 1 71 ? 16.554 0.372 -23.632 1.00 50.41 71 GLU A N 1
ATOM 536 C CA . GLU A 1 71 ? 16.159 1.666 -24.182 1.00 50.41 71 GLU A CA 1
ATOM 537 C C . GLU A 1 71 ? 14.763 2.053 -23.665 1.00 50.41 71 GLU A C 1
ATOM 539 O O . GLU A 1 71 ? 13.785 1.339 -23.879 1.00 50.41 71 GLU A O 1
ATOM 544 N N . GLY A 1 72 ? 14.693 3.165 -22.928 1.00 52.91 72 GLY A N 1
ATOM 545 C CA . GLY A 1 72 ? 13.487 3.629 -22.227 1.00 52.91 72 GLY A CA 1
ATOM 546 C C . GLY A 1 72 ? 13.701 3.994 -20.751 1.00 52.91 72 GLY A C 1
ATOM 547 O O . GLY A 1 72 ? 12.734 4.266 -20.046 1.00 52.91 72 GLY A O 1
ATOM 548 N N . SER A 1 73 ? 14.951 3.992 -20.276 1.00 56.06 73 SER A N 1
ATOM 549 C CA . SER A 1 73 ? 15.326 4.115 -18.866 1.00 56.06 73 SER A CA 1
ATOM 550 C C . SER A 1 73 ? 14.769 5.366 -18.177 1.00 56.06 73 SER A C 1
ATOM 552 O O . SER A 1 73 ? 15.231 6.480 -18.435 1.00 56.06 73 SER A O 1
ATOM 554 N N . PHE A 1 74 ? 13.908 5.174 -17.177 1.00 57.66 74 PHE A N 1
ATOM 555 C CA . PHE A 1 74 ? 14.003 6.029 -15.999 1.00 57.66 74 PHE A CA 1
ATOM 556 C C . PHE A 1 74 ? 15.449 5.947 -15.506 1.00 57.66 74 PHE A C 1
ATOM 558 O O . PHE A 1 74 ? 16.011 4.860 -15.338 1.00 57.66 74 PHE A O 1
ATOM 565 N N . SER A 1 75 ? 16.078 7.098 -15.328 1.00 75.75 75 SER A N 1
ATOM 566 C CA . SER A 1 75 ? 17.393 7.202 -14.723 1.00 75.75 75 SER A CA 1
ATOM 567 C C . SER A 1 75 ? 17.402 6.457 -13.385 1.00 75.75 75 SER A C 1
ATOM 569 O O . SER A 1 75 ? 16.413 6.418 -12.648 1.00 75.75 75 SER A O 1
ATOM 571 N N . ARG A 1 76 ? 18.552 5.887 -13.021 1.00 78.75 76 ARG A N 1
ATOM 572 C CA . ARG A 1 76 ? 18.761 5.245 -11.712 1.00 78.75 76 ARG A CA 1
ATOM 573 C C . ARG A 1 76 ? 18.286 6.135 -10.546 1.00 78.75 76 ARG A C 1
ATOM 575 O O . ARG A 1 76 ? 17.793 5.625 -9.541 1.00 78.75 76 ARG A O 1
ATOM 582 N N . SER A 1 77 ? 18.410 7.456 -10.699 1.00 82.94 77 SER A N 1
ATOM 583 C CA . SER A 1 77 ? 17.885 8.486 -9.794 1.00 82.94 77 SER A CA 1
ATOM 584 C C . SER A 1 77 ? 16.359 8.504 -9.686 1.00 82.94 77 SER A C 1
ATOM 586 O O . SER A 1 77 ? 15.851 8.581 -8.574 1.00 82.94 77 SER A O 1
ATOM 588 N N . GLU A 1 78 ? 15.623 8.396 -10.791 1.00 87.00 78 GLU A N 1
ATOM 589 C CA . GLU A 1 78 ? 14.153 8.365 -10.783 1.00 87.00 78 GLU A CA 1
ATOM 590 C C . GLU A 1 78 ? 13.618 7.095 -10.120 1.00 87.00 78 GLU A C 1
ATOM 592 O O . GLU A 1 78 ? 12.733 7.181 -9.271 1.00 87.00 78 GLU A O 1
ATOM 597 N N . ILE A 1 79 ? 14.198 5.928 -10.428 1.00 88.00 79 ILE A N 1
ATOM 598 C CA . ILE A 1 79 ? 13.832 4.667 -9.758 1.00 88.00 79 ILE A CA 1
ATOM 599 C C . ILE A 1 79 ? 14.112 4.770 -8.254 1.00 88.00 79 ILE A C 1
ATOM 601 O O . ILE A 1 79 ? 13.283 4.373 -7.439 1.00 88.00 79 ILE A O 1
ATOM 605 N N . SER A 1 80 ? 15.250 5.356 -7.872 1.00 89.31 80 SER A N 1
ATOM 606 C CA . SER A 1 80 ? 15.599 5.552 -6.459 1.00 89.31 80 SER A CA 1
ATOM 607 C C . SER A 1 80 ? 14.639 6.513 -5.750 1.00 89.31 80 SER A C 1
ATOM 609 O O . SER A 1 80 ? 14.240 6.241 -4.620 1.00 89.31 80 SER A O 1
ATOM 611 N N . ALA A 1 81 ? 14.233 7.605 -6.406 1.00 91.38 81 ALA A N 1
ATOM 612 C CA . ALA A 1 81 ? 13.266 8.560 -5.867 1.00 91.38 81 ALA A CA 1
ATOM 613 C C . ALA A 1 81 ? 11.879 7.925 -5.692 1.00 91.38 81 ALA A C 1
ATOM 615 O O . ALA A 1 81 ? 11.265 8.073 -4.638 1.00 91.38 81 ALA A O 1
ATOM 616 N N . ARG A 1 82 ? 11.415 7.151 -6.681 1.00 91.88 82 ARG A N 1
ATOM 617 C CA . ARG A 1 82 ? 10.160 6.393 -6.574 1.00 91.88 82 ARG A CA 1
ATOM 618 C C . ARG A 1 82 ? 10.216 5.345 -5.472 1.00 91.88 82 ARG A C 1
ATOM 620 O O . ARG A 1 82 ? 9.262 5.199 -4.723 1.00 91.88 82 ARG A O 1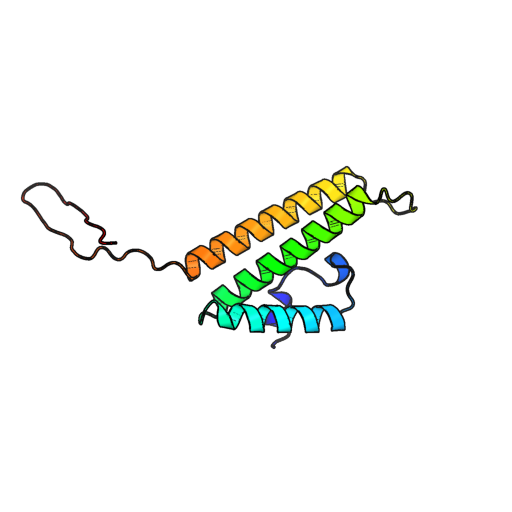
ATOM 627 N N . MET A 1 83 ? 11.342 4.649 -5.333 1.00 94.31 83 MET A N 1
ATOM 628 C CA . MET A 1 83 ? 11.531 3.659 -4.275 1.00 94.31 83 MET A CA 1
ATOM 629 C C . MET A 1 83 ? 11.502 4.310 -2.883 1.00 94.31 83 MET A C 1
ATOM 631 O O . MET A 1 83 ? 10.954 3.723 -1.953 1.00 94.31 83 MET A O 1
ATOM 635 N N . ALA A 1 84 ? 12.059 5.517 -2.736 1.00 95.31 84 ALA A N 1
ATOM 636 C CA . ALA A 1 84 ? 11.957 6.293 -1.502 1.00 95.31 84 ALA A CA 1
ATOM 637 C C . ALA A 1 84 ? 10.503 6.699 -1.210 1.00 95.31 84 ALA A C 1
ATOM 639 O O . ALA A 1 84 ? 10.027 6.443 -0.110 1.00 95.31 84 ALA A O 1
ATOM 640 N N . ALA A 1 85 ? 9.780 7.222 -2.206 1.00 94.75 85 ALA A N 1
ATOM 641 C CA . ALA A 1 85 ? 8.366 7.574 -2.062 1.00 94.75 85 ALA A CA 1
ATOM 642 C C . ALA A 1 85 ? 7.501 6.362 -1.670 1.00 94.75 85 ALA A C 1
ATOM 644 O O . ALA A 1 85 ? 6.791 6.424 -0.675 1.00 94.75 85 ALA A O 1
ATOM 645 N N . ALA A 1 86 ? 7.646 5.223 -2.358 1.00 94.56 86 ALA A N 1
ATOM 646 C CA . ALA A 1 86 ? 6.919 3.994 -2.028 1.00 94.56 86 ALA A CA 1
ATOM 647 C C . ALA A 1 86 ? 7.212 3.511 -0.596 1.00 94.56 86 ALA A C 1
ATOM 649 O O . ALA A 1 86 ? 6.331 3.004 0.097 1.00 94.56 86 ALA A O 1
ATOM 650 N N . LYS A 1 87 ? 8.451 3.683 -0.118 1.00 96.50 87 LYS A N 1
ATOM 651 C CA . LYS A 1 87 ? 8.801 3.372 1.269 1.00 96.50 87 LYS A CA 1
ATOM 652 C C . LYS A 1 87 ? 8.116 4.332 2.253 1.00 96.50 87 LYS A C 1
ATOM 654 O O . LYS A 1 87 ? 7.582 3.864 3.256 1.00 96.50 87 LYS A O 1
ATOM 659 N N . ASP A 1 88 ? 8.138 5.632 1.987 1.00 96.94 88 ASP A N 1
ATOM 660 C CA . ASP A 1 88 ? 7.533 6.643 2.862 1.00 96.94 88 ASP A CA 1
ATOM 661 C C . ASP A 1 88 ? 6.001 6.510 2.910 1.00 96.94 88 ASP A C 1
ATOM 663 O O . ASP A 1 88 ? 5.402 6.592 3.986 1.00 96.94 88 ASP A O 1
ATOM 667 N N . ASP A 1 89 ? 5.367 6.210 1.775 1.00 95.06 89 ASP A N 1
ATOM 668 C CA . ASP A 1 89 ? 3.930 5.942 1.687 1.00 95.06 89 ASP A CA 1
ATOM 669 C C . ASP A 1 89 ? 3.553 4.662 2.448 1.00 95.06 89 ASP A C 1
ATOM 671 O O . ASP A 1 89 ? 2.591 4.656 3.221 1.00 95.06 89 ASP A O 1
ATOM 675 N N . ARG A 1 90 ? 4.357 3.593 2.325 1.00 95.50 90 ARG A N 1
ATOM 676 C CA . ARG A 1 90 ? 4.202 2.373 3.135 1.00 95.50 90 ARG A CA 1
ATOM 677 C C . ARG A 1 90 ? 4.297 2.669 4.628 1.00 95.50 90 ARG A C 1
ATOM 679 O O . ARG A 1 90 ? 3.472 2.187 5.404 1.00 95.50 90 ARG A O 1
ATOM 686 N N . ASP A 1 91 ? 5.318 3.413 5.044 1.00 96.81 91 ASP A N 1
ATOM 687 C CA . ASP A 1 91 ? 5.537 3.726 6.456 1.00 96.81 91 ASP A CA 1
ATOM 688 C C . ASP A 1 91 ? 4.391 4.587 7.009 1.00 96.81 91 ASP A C 1
ATOM 690 O O . ASP A 1 91 ? 3.913 4.337 8.118 1.00 96.81 91 ASP A O 1
ATOM 694 N N . THR A 1 92 ? 3.881 5.525 6.208 1.00 95.88 92 THR A N 1
ATOM 695 C CA . THR A 1 92 ? 2.691 6.326 6.527 1.00 95.88 92 THR A CA 1
ATOM 696 C C . THR A 1 92 ? 1.456 5.444 6.697 1.00 95.88 92 THR A C 1
ATOM 698 O O . THR A 1 92 ? 0.764 5.536 7.712 1.00 95.88 92 THR A O 1
ATOM 701 N N . ALA A 1 93 ? 1.204 4.539 5.750 1.00 95.12 93 ALA A N 1
ATOM 702 C CA . ALA A 1 93 ? 0.068 3.629 5.807 1.00 95.12 93 ALA A CA 1
ATOM 703 C C . ALA A 1 93 ? 0.128 2.703 7.032 1.00 95.12 93 ALA A C 1
ATOM 705 O O . ALA A 1 93 ? -0.867 2.505 7.732 1.00 95.12 93 ALA A O 1
ATOM 706 N N . ARG A 1 94 ? 1.324 2.208 7.366 1.00 95.38 94 ARG A N 1
ATOM 707 C CA . ARG A 1 94 ? 1.555 1.383 8.555 1.00 95.38 94 ARG A CA 1
ATOM 708 C C . ARG A 1 94 ? 1.373 2.160 9.858 1.00 95.38 94 ARG A C 1
ATOM 710 O O . ARG A 1 94 ? 0.824 1.612 10.818 1.00 95.38 94 ARG A O 1
ATOM 717 N N . ALA A 1 95 ? 1.839 3.406 9.915 1.00 94.88 95 ALA A N 1
ATOM 718 C CA . ALA A 1 95 ? 1.642 4.270 11.075 1.00 94.88 95 ALA A CA 1
ATOM 719 C C . ALA A 1 95 ? 0.149 4.519 11.319 1.00 94.88 95 ALA A C 1
ATOM 721 O O . ALA A 1 95 ? -0.317 4.421 12.453 1.00 94.88 95 ALA A O 1
ATOM 722 N N . GLU A 1 96 ? -0.610 4.752 10.252 1.00 94.75 96 GLU A N 1
ATOM 723 C CA . GLU A 1 96 ? -2.046 4.987 10.335 1.00 94.75 96 GLU A CA 1
ATOM 724 C C . GLU A 1 96 ? -2.831 3.721 10.699 1.00 94.75 96 GLU A C 1
ATOM 726 O O . GLU A 1 96 ? -3.693 3.770 11.577 1.00 94.75 96 GLU A O 1
ATOM 731 N N . PHE A 1 97 ? -2.474 2.563 10.133 1.00 94.69 97 PHE A N 1
ATOM 732 C CA . PHE A 1 97 ? -2.995 1.272 10.589 1.00 94.69 97 PHE A CA 1
ATOM 733 C C . PHE A 1 97 ? -2.755 1.082 12.090 1.00 94.69 97 PHE A C 1
ATOM 735 O O . PHE A 1 97 ? -3.694 0.824 12.838 1.00 94.69 97 PHE A O 1
ATOM 742 N N . THR A 1 98 ? -1.517 1.295 12.545 1.00 94.31 98 THR A N 1
ATOM 743 C CA . THR A 1 98 ? -1.145 1.174 13.962 1.00 94.31 98 THR A CA 1
ATOM 744 C C . THR A 1 98 ? -1.955 2.132 14.831 1.00 94.31 98 THR A C 1
ATOM 746 O O . THR A 1 98 ? -2.439 1.738 15.889 1.00 94.31 98 THR A O 1
ATOM 749 N N . ARG A 1 99 ? -2.155 3.378 14.390 1.00 93.75 99 ARG A N 1
ATOM 750 C CA . ARG A 1 99 ? -2.969 4.374 15.098 1.00 93.75 99 ARG A CA 1
ATOM 751 C C . ARG A 1 99 ? -4.426 3.931 15.244 1.00 93.75 99 ARG A C 1
ATOM 753 O O . ARG A 1 99 ? -5.052 4.234 16.254 1.00 93.75 99 ARG A O 1
ATOM 760 N N . LEU A 1 100 ? -4.970 3.257 14.234 1.00 91.62 100 LEU A N 1
ATOM 761 C CA . LEU A 1 100 ? -6.357 2.794 14.217 1.00 91.62 100 LEU A CA 1
ATOM 762 C C . LEU A 1 100 ? -6.565 1.481 14.982 1.00 91.62 100 LEU A C 1
ATOM 764 O O . LEU A 1 100 ? -7.676 1.240 15.447 1.00 91.62 100 LEU A O 1
ATOM 768 N N . THR A 1 101 ? -5.534 0.641 15.109 1.00 90.50 101 THR A N 1
ATOM 769 C CA . THR A 1 101 ? -5.625 -0.655 15.803 1.00 90.50 101 THR A CA 1
ATOM 770 C C . THR A 1 101 ? -5.062 -0.645 17.219 1.00 90.50 101 THR A C 1
ATOM 772 O O . THR A 1 101 ? -5.391 -1.529 18.007 1.00 90.50 101 THR A O 1
ATOM 775 N N . THR A 1 102 ? -4.250 0.350 17.580 1.00 87.00 102 THR A N 1
ATOM 776 C CA . THR A 1 102 ? -3.740 0.488 18.946 1.00 87.00 102 THR A CA 1
ATOM 777 C C . THR A 1 102 ? -4.775 1.215 19.803 1.00 87.00 102 THR A C 1
ATOM 779 O O . THR A 1 102 ? -5.102 2.366 19.505 1.00 87.00 102 THR A O 1
ATOM 782 N N . PRO A 1 103 ? -5.289 0.601 20.883 1.00 69.19 103 PRO A N 1
ATOM 783 C CA . PRO A 1 103 ? -6.179 1.296 21.798 1.00 69.19 103 PRO A CA 1
ATOM 784 C C . PRO A 1 103 ? -5.438 2.475 22.437 1.00 69.19 103 PRO A C 1
ATOM 786 O O . PRO A 1 103 ? -4.398 2.302 23.072 1.00 69.19 103 PRO A O 1
ATOM 789 N N . THR A 1 104 ? -5.973 3.688 22.275 1.00 66.06 104 THR A N 1
ATOM 790 C CA . THR A 1 104 ? -5.486 4.859 23.010 1.00 66.06 104 THR A CA 1
ATOM 791 C C . THR A 1 104 ? -5.619 4.558 24.502 1.00 66.06 104 THR A C 1
ATOM 793 O O . THR A 1 104 ? -6.736 4.255 24.935 1.00 66.06 104 THR A O 1
ATOM 796 N N . PRO A 1 105 ? -4.543 4.628 25.308 1.00 59.00 105 PRO A N 1
ATOM 797 C CA . PRO A 1 105 ? -4.655 4.366 26.732 1.00 59.00 105 PRO A CA 1
ATOM 798 C C . PRO A 1 105 ? -5.614 5.394 27.337 1.00 59.00 105 PRO A C 1
ATOM 800 O O . PRO A 1 105 ? -5.336 6.596 27.360 1.00 59.00 105 PRO A O 1
ATOM 803 N N . GLN A 1 106 ? -6.785 4.928 27.775 1.00 55.59 106 GLN A N 1
ATOM 804 C CA . GLN A 1 106 ? -7.715 5.769 28.514 1.00 55.59 106 GLN A CA 1
ATOM 805 C C . GLN A 1 106 ? -7.112 6.010 29.900 1.00 55.59 106 GLN A C 1
ATOM 807 O O . GLN A 1 106 ? -6.744 5.042 30.570 1.00 55.59 106 GLN A O 1
ATOM 812 N N . PRO A 1 107 ? -6.991 7.268 30.359 1.00 56.03 107 PRO A N 1
ATOM 813 C CA . PRO A 1 107 ? -6.599 7.524 31.737 1.00 56.03 107 PRO A CA 1
ATOM 814 C C . PRO A 1 107 ? -7.661 6.901 32.650 1.00 56.03 107 PRO A C 1
ATOM 816 O O . PRO A 1 107 ? -8.803 7.358 32.681 1.00 56.03 107 PRO A O 1
ATOM 819 N N . SER A 1 108 ? -7.301 5.832 33.364 1.00 56.34 108 SER A N 1
ATOM 820 C CA . SER A 1 108 ? -8.263 5.038 34.134 1.00 56.34 108 SER A CA 1
ATOM 821 C C . SER A 1 108 ? -8.780 5.798 35.357 1.00 56.34 108 SER A C 1
ATOM 823 O O . SER A 1 108 ? -9.926 5.597 35.761 1.00 56.34 108 SER A O 1
ATOM 825 N N . LYS A 1 109 ? -7.988 6.727 35.920 1.00 50.12 109 LYS A N 1
ATOM 826 C CA . LYS A 1 109 ? -8.399 7.644 36.997 1.00 50.12 109 LYS A CA 1
ATOM 827 C C . LYS A 1 109 ? -7.615 8.959 36.958 1.00 50.12 109 LYS A C 1
ATOM 829 O O . LYS A 1 109 ? -6.389 8.963 36.911 1.00 50.12 109 LYS A O 1
ATOM 834 N N . ALA A 1 110 ? -8.325 10.082 37.076 1.00 49.03 110 ALA A N 1
ATOM 835 C CA . ALA A 1 110 ? -7.739 11.364 37.457 1.00 49.03 110 ALA A CA 1
ATOM 836 C C . ALA A 1 110 ? -7.852 11.521 38.980 1.00 49.03 110 ALA A C 1
ATOM 838 O O . ALA A 1 110 ? -8.915 11.861 39.504 1.00 49.03 110 ALA A O 1
ATOM 839 N N . THR A 1 111 ? -6.776 11.254 39.718 1.00 54.34 111 THR A N 1
ATOM 840 C CA . THR A 1 111 ? -6.750 11.491 41.166 1.00 54.34 111 THR A CA 1
ATOM 841 C C . THR A 1 111 ? -6.436 12.965 41.411 1.00 54.34 111 THR A C 1
ATOM 843 O O . THR A 1 111 ? -5.315 13.424 41.190 1.00 54.34 111 THR A O 1
ATOM 846 N N . ARG A 1 112 ? -7.431 13.744 41.852 1.00 42.38 112 ARG A N 1
ATOM 847 C CA . ARG A 1 112 ? -7.235 15.151 42.229 1.00 42.38 112 ARG A CA 1
ATOM 848 C C . ARG A 1 112 ? -6.650 15.218 43.643 1.00 42.38 112 ARG A C 1
ATOM 850 O O . ARG A 1 112 ? -7.390 15.211 44.622 1.00 42.38 112 ARG A O 1
ATOM 857 N N . GLY A 1 113 ? -5.324 15.260 43.744 1.00 54.16 113 GLY A N 1
ATOM 858 C CA . GLY A 1 113 ? -4.617 15.581 44.983 1.00 54.16 113 GLY A CA 1
ATOM 859 C C . GLY A 1 113 ? -4.561 17.093 45.214 1.00 54.16 113 GLY A C 1
ATOM 860 O O . GLY A 1 113 ? -4.518 17.875 44.263 1.00 54.16 113 GLY A O 1
ATOM 861 N N . SER A 1 114 ? -4.566 17.511 46.482 1.00 50.91 114 SER A N 1
ATOM 862 C CA . SER A 1 114 ? -4.367 18.899 46.920 1.00 50.91 114 SER A CA 1
ATOM 863 C C . SER A 1 114 ? -3.038 19.459 46.382 1.00 50.91 114 SER A C 1
ATOM 865 O O . SER A 1 114 ? -2.000 19.315 47.022 1.00 50.91 114 SER A O 1
ATOM 867 N N . GLY A 1 115 ? -3.067 20.084 45.202 1.00 54.84 115 GLY A N 1
ATOM 868 C CA . GLY A 1 115 ? -1.947 20.835 44.620 1.00 54.84 115 GLY A CA 1
ATOM 869 C C . GLY A 1 115 ? -1.233 20.201 43.420 1.00 54.84 115 GLY A C 1
ATOM 870 O O . GLY A 1 115 ? -0.348 20.842 42.864 1.00 54.84 115 GLY A O 1
ATOM 871 N N . SER A 1 116 ? -1.591 18.992 42.975 1.00 50.91 116 SER A N 1
ATOM 872 C CA . SER A 1 116 ? -1.022 18.404 41.747 1.00 50.91 116 SER A CA 1
ATOM 873 C C . SER A 1 116 ? -1.949 17.353 41.126 1.00 50.91 116 SER A C 1
ATOM 875 O O . SER A 1 116 ? -2.556 16.540 41.823 1.00 50.91 116 SER A O 1
ATOM 877 N N . VAL A 1 117 ? -2.089 17.400 39.796 1.00 46.62 117 VAL A N 1
ATOM 878 C CA . VAL A 1 117 ? -2.832 16.405 39.007 1.00 46.62 117 VAL A CA 1
ATOM 879 C C . VAL A 1 117 ? -1.837 15.341 38.555 1.00 46.62 117 VAL A C 1
ATOM 881 O O . VAL A 1 117 ? -0.990 15.613 37.709 1.00 46.62 117 VAL A O 1
ATOM 884 N N . GLY A 1 118 ? -1.926 14.144 39.133 1.00 53.06 118 GLY A N 1
ATOM 885 C CA . GLY A 1 118 ? -1.221 12.965 38.635 1.00 53.06 118 GLY A CA 1
ATOM 886 C C . GLY A 1 118 ? -2.118 12.204 37.664 1.00 53.06 118 GLY A C 1
ATOM 887 O O . GLY A 1 118 ? -3.227 11.822 38.037 1.00 53.06 118 GLY A O 1
ATOM 888 N N . ILE A 1 119 ? -1.657 11.997 36.430 1.00 53.69 119 ILE A N 1
ATOM 889 C CA . ILE A 1 119 ? -2.312 11.101 35.468 1.00 53.69 119 ILE A CA 1
ATOM 890 C C . ILE A 1 119 ? -1.611 9.748 35.569 1.00 53.69 119 ILE A C 1
ATOM 892 O O . ILE A 1 119 ? -0.401 9.668 35.364 1.00 53.69 119 ILE A O 1
ATOM 896 N N . VAL A 1 120 ? -2.363 8.701 35.909 1.00 56.09 120 VAL A N 1
ATOM 897 C CA . VAL A 1 120 ? -1.874 7.317 35.933 1.00 56.09 120 VAL A CA 1
ATOM 898 C C . VAL A 1 120 ? -2.441 6.595 34.715 1.00 56.09 120 VAL A C 1
ATOM 900 O O . VAL A 1 120 ? -3.648 6.642 34.472 1.00 56.09 120 VAL A O 1
ATOM 903 N N . PHE A 1 121 ? -1.565 5.944 33.955 1.00 48.41 121 PHE A N 1
ATOM 904 C CA . PHE A 1 121 ? -1.935 5.027 32.882 1.00 48.41 121 PHE A CA 1
ATOM 905 C C . PHE A 1 121 ? -1.748 3.605 33.421 1.00 48.41 121 PHE A C 1
ATOM 907 O O . PHE A 1 121 ? -0.644 3.268 33.848 1.00 48.41 121 PHE A O 1
ATOM 914 N N . GLU A 1 122 ? -2.812 2.803 33.468 1.00 52.09 122 GLU A N 1
ATOM 915 C CA . GLU A 1 122 ? -2.683 1.364 33.733 1.00 52.09 122 GLU A CA 1
ATOM 916 C C . GLU A 1 122 ? -2.345 0.639 32.427 1.00 52.09 122 GLU A C 1
ATOM 918 O O . GLU A 1 122 ? -2.898 0.968 31.374 1.00 52.09 122 GLU A O 1
ATOM 923 N N . GLY A 1 123 ? -1.398 -0.295 32.513 1.00 45.19 123 GLY A N 1
ATOM 924 C CA . GLY A 1 123 ? -1.029 -1.238 31.458 1.00 45.19 123 GLY A CA 1
ATOM 925 C C . GLY A 1 123 ? -1.450 -2.651 31.821 1.00 45.19 123 GLY A C 1
ATOM 926 O O . GLY A 1 123 ? -1.657 -2.904 33.030 1.00 45.19 123 GLY A O 1
#

Secondary structure (DSSP, 8-state):
--HHHHHHS---HHHHT--HHHHHHHHHHHHHHHHHH-S-HHHHHHHHHHHHHHHHHHHHHHHHHTT---TTPPPHHHHHHHHHHHHHHHHHHHHHHHHHHSPP---SEEEEETTEEEEE---

Foldseek 3Di:
DDVVLVVLLPQDCVLLVHDPVVVVVLLVVQLVVLVVVDVDSLLSSLSSSLVSLVSSLVVLVCVLVVPDPDPPDPPNVNSVVSSVVSNVSSVVSVVVSCVVRPDDQDQPDFDDDDPDTDGDGDD